Protein AF-A0A1I0WW70-F1 (afdb_monomer)

Foldseek 3Di:
DDPVVVVLVCLVVQFDPLVQQLVLLVVLQVVCVVCVVVLVNPDFPDFDDPSRFWTDTSQQKIWGWACPDSFKTKTWIAGNVVRDTFQWIWIWGQDSQKIWIDIPPDPDDIDIDNDRHSVVSNVVVVCNCVRSPSD

Sequence (135 aa):
MDWKENYMIKIKESGIDFSVIGRAMENFVHSMNNYKEKYGIKNIKDINSDFENYIDINSKLLISVNKNSDKYVQLELKDLKKNKHFNVFSHIELVEGIYYIEYLNSDIPNREINTLTEENIDDIFKNLFTLNGLV

Organism: NCBI:txid84698

Structure (mmCIF, N/CA/C/O backbone):
data_AF-A0A1I0WW70-F1
#
_entry.id   AF-A0A1I0WW70-F1
#
loop_
_atom_site.group_PDB
_atom_site.id
_atom_site.type_symbol
_atom_site.label_atom_id
_atom_site.label_alt_id
_atom_site.label_comp_id
_atom_site.label_asym_id
_atom_site.label_entity_id
_atom_site.label_seq_id
_atom_site.pdbx_PDB_ins_code
_atom_site.Cartn_x
_atom_site.Cartn_y
_atom_site.Cartn_z
_atom_site.occupancy
_atom_site.B_iso_or_equiv
_atom_site.auth_seq_id
_atom_site.auth_comp_id
_atom_site.auth_asym_id
_atom_site.auth_atom_id
_atom_site.pdbx_PDB_model_num
ATOM 1 N N . MET A 1 1 ? 17.348 5.171 -31.715 1.00 55.38 1 MET A N 1
ATOM 2 C CA . MET A 1 1 ? 16.797 4.818 -30.395 1.00 55.38 1 MET A CA 1
ATOM 3 C C . MET A 1 1 ? 15.630 5.742 -30.139 1.00 55.38 1 MET A C 1
ATOM 5 O O . MET A 1 1 ? 15.824 6.955 -30.165 1.00 55.38 1 MET A O 1
ATOM 9 N N . ASP A 1 2 ? 14.432 5.177 -30.028 1.00 81.19 2 ASP A N 1
ATOM 10 C CA . ASP A 1 2 ? 13.202 5.938 -29.793 1.00 81.19 2 ASP A CA 1
ATOM 11 C C . ASP A 1 2 ? 13.176 6.442 -28.336 1.00 81.19 2 ASP A C 1
ATOM 13 O O . ASP A 1 2 ? 13.707 5.798 -27.429 1.00 81.19 2 ASP A O 1
ATOM 17 N N . TRP A 1 3 ? 12.577 7.604 -28.080 1.00 62.94 3 TRP A N 1
ATOM 18 C CA . TRP A 1 3 ? 12.491 8.172 -26.730 1.00 62.94 3 TRP A CA 1
ATOM 19 C C . TRP A 1 3 ? 11.694 7.262 -25.785 1.00 62.94 3 TRP A C 1
ATOM 21 O O . TRP A 1 3 ? 11.997 7.208 -24.594 1.00 62.94 3 TRP A O 1
ATOM 31 N N . LYS A 1 4 ? 10.736 6.493 -26.323 1.00 58.59 4 LYS A N 1
ATOM 32 C CA . LYS A 1 4 ? 10.007 5.446 -25.592 1.00 58.59 4 LYS A CA 1
ATOM 33 C C . LYS A 1 4 ? 10.912 4.297 -25.169 1.00 58.59 4 LYS A C 1
ATOM 35 O O . LYS A 1 4 ? 10.807 3.819 -24.048 1.00 58.59 4 LYS A O 1
ATOM 40 N N . GLU A 1 5 ? 11.822 3.894 -26.046 1.00 58.09 5 GLU A N 1
ATOM 41 C CA . GLU A 1 5 ? 12.797 2.832 -25.796 1.00 58.09 5 GLU A CA 1
ATOM 42 C C . GLU A 1 5 ? 13.758 3.252 -24.676 1.00 58.09 5 GLU A C 1
ATOM 44 O O . GLU A 1 5 ? 13.933 2.527 -23.702 1.00 58.09 5 GLU A O 1
ATOM 49 N N . ASN A 1 6 ? 14.267 4.487 -24.733 1.00 60.69 6 ASN A N 1
ATOM 50 C CA . ASN A 1 6 ? 15.104 5.066 -23.678 1.00 60.69 6 ASN A CA 1
ATOM 51 C C . ASN A 1 6 ? 14.355 5.244 -22.346 1.00 60.69 6 ASN A C 1
ATOM 53 O O . ASN A 1 6 ? 14.947 5.081 -21.280 1.00 60.69 6 ASN A O 1
ATOM 57 N N . TYR A 1 7 ? 13.064 5.584 -22.385 1.00 59.72 7 TYR A N 1
ATOM 58 C CA . TYR A 1 7 ? 12.229 5.708 -21.189 1.00 59.72 7 TYR A CA 1
ATOM 59 C C . TYR A 1 7 ? 11.958 4.342 -20.542 1.00 59.72 7 TYR A C 1
ATOM 61 O O . TYR A 1 7 ? 12.116 4.193 -19.333 1.00 59.72 7 TYR A O 1
ATOM 69 N N . MET A 1 8 ? 11.643 3.321 -21.345 1.00 56.19 8 MET A N 1
ATOM 70 C CA . MET A 1 8 ? 11.481 1.949 -20.860 1.00 56.19 8 MET A CA 1
ATOM 71 C C . MET A 1 8 ? 12.787 1.361 -20.318 1.00 56.19 8 MET A C 1
ATOM 73 O O . MET A 1 8 ? 12.754 0.663 -19.309 1.00 56.19 8 MET A O 1
ATOM 77 N N . ILE A 1 9 ? 13.933 1.661 -20.938 1.00 59.00 9 ILE A N 1
ATOM 78 C CA . ILE A 1 9 ? 15.256 1.275 -20.424 1.00 59.00 9 ILE A CA 1
ATOM 79 C C . ILE A 1 9 ? 15.507 1.934 -19.063 1.00 59.00 9 ILE A C 1
ATOM 81 O O . ILE A 1 9 ? 15.858 1.241 -18.113 1.00 59.00 9 ILE A O 1
ATOM 85 N N . LYS A 1 10 ? 15.217 3.234 -18.917 1.00 57.97 10 LYS A N 1
ATOM 86 C CA . LYS A 1 10 ? 15.333 3.920 -17.622 1.00 57.97 10 LYS A CA 1
ATOM 87 C C . LYS A 1 10 ? 14.435 3.313 -16.549 1.00 57.97 10 LYS A C 1
ATOM 89 O O . LYS A 1 10 ? 14.901 3.136 -15.432 1.00 57.97 10 LYS A O 1
ATOM 94 N N . ILE A 1 11 ? 13.189 2.952 -16.862 1.00 60.41 11 ILE A N 1
ATOM 95 C CA . ILE A 1 11 ? 12.307 2.263 -15.902 1.00 60.41 11 ILE A CA 1
ATOM 96 C C . ILE A 1 11 ? 12.877 0.885 -15.534 1.00 60.41 11 ILE A C 1
ATOM 98 O O . ILE A 1 11 ? 12.929 0.542 -14.356 1.00 60.41 11 ILE A O 1
ATOM 102 N N . LYS A 1 12 ? 13.365 0.115 -16.518 1.00 55.81 12 LYS A N 1
ATOM 103 C CA . LYS A 1 12 ? 14.007 -1.192 -16.289 1.00 55.81 12 LYS A CA 1
ATOM 104 C C . LYS A 1 12 ? 15.237 -1.101 -15.377 1.00 55.81 12 LYS A C 1
ATOM 106 O O . LYS A 1 12 ? 15.494 -2.042 -14.626 1.00 55.81 12 LYS A O 1
ATOM 111 N N . GLU A 1 13 ? 15.977 0.003 -15.442 1.00 63.16 13 GLU A N 1
ATOM 112 C CA . GLU A 1 13 ? 17.190 0.244 -14.652 1.00 63.16 13 GLU A CA 1
ATOM 113 C C . GLU A 1 13 ? 16.921 0.883 -13.279 1.00 63.16 13 GLU A C 1
ATOM 115 O O . GLU A 1 13 ? 17.705 0.666 -12.360 1.00 63.16 13 GLU A O 1
ATOM 120 N N . SER A 1 14 ? 15.828 1.641 -13.117 1.00 68.00 14 SER A N 1
ATOM 121 C CA . SER A 1 14 ? 15.609 2.499 -11.934 1.00 68.00 14 SER A CA 1
ATOM 122 C C . SER A 1 14 ? 14.788 1.861 -10.810 1.00 68.00 14 SER A C 1
ATOM 124 O O . SER A 1 14 ? 14.718 2.433 -9.726 1.00 68.00 14 SER A O 1
ATOM 126 N N . GLY A 1 15 ? 14.179 0.694 -11.036 1.00 83.31 15 GLY A N 1
ATOM 127 C CA . GLY A 1 15 ? 13.356 0.047 -10.014 1.00 83.31 15 GLY A CA 1
ATOM 128 C C . GLY A 1 15 ? 11.978 0.698 -9.830 1.00 83.31 15 GLY A C 1
ATOM 129 O O . GLY A 1 15 ? 11.507 1.467 -10.669 1.00 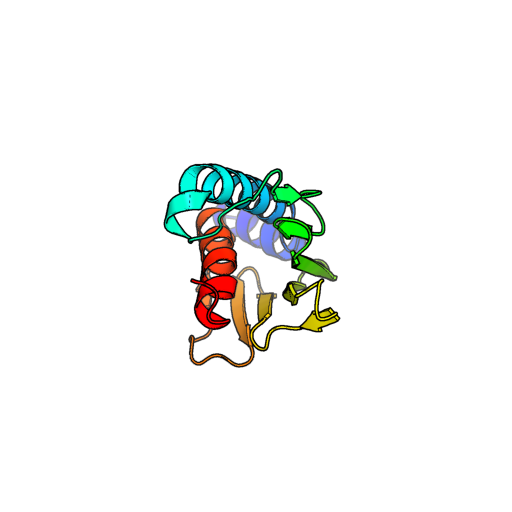83.31 15 GLY A O 1
ATOM 130 N N . ILE A 1 16 ? 11.316 0.359 -8.728 1.00 84.75 16 ILE A N 1
ATOM 131 C CA . ILE A 1 16 ? 10.059 0.943 -8.274 1.00 84.75 16 ILE A CA 1
ATOM 132 C C . ILE A 1 16 ? 10.323 2.388 -7.855 1.00 84.75 16 ILE A C 1
ATOM 134 O O . ILE A 1 16 ? 11.117 2.658 -6.954 1.00 84.75 16 ILE A O 1
ATOM 138 N N . ASP A 1 17 ? 9.599 3.325 -8.466 1.00 84.62 17 ASP A N 1
ATOM 139 C CA . ASP A 1 17 ? 9.626 4.723 -8.048 1.00 84.62 17 ASP A CA 1
ATOM 140 C C . ASP A 1 17 ? 8.866 4.901 -6.722 1.00 84.62 17 ASP A C 1
ATOM 142 O O . ASP A 1 17 ? 7.651 5.112 -6.684 1.00 84.62 17 ASP A O 1
ATOM 146 N N . PHE A 1 18 ? 9.596 4.834 -5.607 1.00 85.50 18 PHE A N 1
ATOM 147 C CA . PHE A 1 18 ? 9.031 5.026 -4.270 1.00 85.50 18 PHE A CA 1
ATOM 148 C C . PHE A 1 18 ? 8.425 6.420 -4.057 1.00 85.50 18 PHE A C 1
ATOM 150 O O . PHE A 1 18 ? 7.587 6.576 -3.169 1.00 85.50 18 PHE A O 1
ATOM 157 N N . SER A 1 19 ? 8.777 7.421 -4.873 1.00 85.25 19 SER A N 1
ATOM 158 C CA . SER A 1 19 ? 8.153 8.745 -4.788 1.00 85.25 19 SER A CA 1
ATOM 159 C C . SER A 1 19 ? 6.691 8.716 -5.244 1.00 85.25 19 SER A C 1
ATOM 161 O O . SER A 1 19 ? 5.871 9.450 -4.696 1.00 85.25 19 SER A O 1
ATOM 163 N N . VAL A 1 20 ? 6.339 7.840 -6.197 1.00 84.94 20 VAL A N 1
ATOM 164 C CA . VAL A 1 20 ? 4.943 7.603 -6.605 1.00 84.94 20 VAL A CA 1
ATOM 165 C C . VAL A 1 20 ? 4.157 6.994 -5.448 1.00 84.94 20 VAL A C 1
ATOM 167 O O . VAL A 1 20 ? 3.037 7.421 -5.181 1.00 84.94 20 VAL A O 1
ATOM 170 N N . ILE A 1 21 ? 4.757 6.042 -4.728 1.00 85.50 21 ILE A N 1
ATOM 171 C CA . ILE A 1 21 ? 4.130 5.421 -3.555 1.00 85.50 21 ILE A CA 1
ATOM 172 C C . ILE A 1 21 ? 3.917 6.462 -2.454 1.00 85.50 21 ILE A C 1
ATOM 174 O O . ILE A 1 21 ? 2.811 6.558 -1.934 1.00 85.50 21 ILE A O 1
ATOM 178 N N . GLY A 1 22 ? 4.925 7.282 -2.146 1.00 85.38 22 GLY A N 1
ATOM 179 C CA . GLY A 1 22 ? 4.806 8.330 -1.128 1.00 85.38 22 GLY A CA 1
ATOM 180 C C . GLY A 1 22 ? 3.735 9.377 -1.452 1.00 85.38 22 GLY A C 1
ATOM 181 O O . GLY A 1 22 ? 2.930 9.711 -0.585 1.00 85.38 22 GLY A O 1
ATOM 182 N N . ARG A 1 23 ? 3.648 9.835 -2.711 1.00 85.75 23 ARG A N 1
ATOM 183 C CA . ARG A 1 23 ? 2.582 10.758 -3.149 1.00 85.75 23 ARG A CA 1
ATOM 184 C C . ARG A 1 23 ? 1.194 10.123 -3.078 1.00 85.75 23 ARG A C 1
ATOM 186 O O . ARG A 1 23 ? 0.258 10.752 -2.599 1.00 85.75 23 ARG A O 1
ATOM 193 N N . ALA A 1 24 ? 1.060 8.860 -3.478 1.00 84.88 24 ALA A N 1
ATOM 194 C CA . ALA A 1 24 ? -0.197 8.133 -3.329 1.00 84.88 24 ALA A CA 1
ATOM 195 C C . ALA A 1 24 ? -0.582 7.946 -1.850 1.00 84.88 24 ALA A C 1
ATOM 197 O O . ALA A 1 24 ? -1.734 8.128 -1.475 1.00 84.88 24 ALA A O 1
ATOM 198 N N . MET A 1 25 ? 0.381 7.669 -0.963 1.00 87.88 25 MET A N 1
ATOM 199 C CA . MET A 1 25 ? 0.124 7.636 0.482 1.00 87.88 25 MET A CA 1
ATOM 200 C C . MET A 1 25 ? -0.406 8.984 0.982 1.00 87.88 25 MET A C 1
ATOM 202 O O . MET A 1 25 ? -1.380 9.016 1.733 1.00 87.88 25 MET A O 1
ATOM 206 N N . GLU A 1 26 ? 0.198 10.093 0.553 1.00 85.81 26 GLU A N 1
ATOM 207 C CA . GLU A 1 26 ? -0.263 11.444 0.884 1.00 85.81 26 GLU A CA 1
ATOM 208 C C . GLU A 1 26 ? -1.697 11.696 0.398 1.00 85.81 26 GLU A C 1
ATOM 210 O O . GLU A 1 26 ? -2.557 12.093 1.193 1.00 85.81 26 GLU A O 1
ATOM 215 N N . ASN A 1 27 ? -1.993 11.372 -0.863 1.00 83.06 27 ASN A N 1
ATOM 216 C CA . ASN A 1 27 ? -3.327 11.499 -1.453 1.00 83.06 27 ASN A CA 1
ATOM 217 C C . ASN A 1 27 ? -4.365 10.627 -0.737 1.00 83.06 27 ASN A C 1
ATOM 219 O O . ASN A 1 27 ? -5.481 11.083 -0.453 1.00 83.06 27 ASN A O 1
ATOM 223 N N . PHE A 1 28 ? -4.006 9.386 -0.408 1.00 83.75 28 PHE A N 1
ATOM 224 C CA . PHE A 1 28 ? -4.859 8.457 0.319 1.00 83.75 28 PHE A CA 1
ATOM 225 C C . PHE A 1 28 ? -5.172 8.974 1.726 1.00 83.75 28 PHE A C 1
ATOM 227 O O . PHE A 1 28 ? -6.340 9.018 2.119 1.00 83.75 28 PHE A O 1
ATOM 234 N N . VAL A 1 29 ? -4.160 9.433 2.470 1.00 83.62 29 VAL A N 1
ATOM 235 C CA . VAL A 1 29 ? -4.324 10.039 3.802 1.00 83.62 29 VAL A CA 1
ATOM 236 C C . VAL A 1 29 ? -5.200 11.286 3.726 1.00 83.62 29 VAL A C 1
ATOM 238 O O . VAL A 1 29 ? -6.126 11.435 4.528 1.00 83.62 29 VAL A O 1
ATOM 241 N N . HIS A 1 30 ? -4.957 12.163 2.752 1.00 83.06 30 HIS A N 1
ATOM 242 C CA . HIS A 1 30 ? -5.758 13.364 2.535 1.00 83.06 30 HIS A CA 1
ATOM 243 C C . HIS A 1 30 ? -7.225 13.013 2.238 1.00 83.06 30 HIS A C 1
ATOM 245 O O . HIS A 1 30 ? -8.142 13.528 2.881 1.00 83.06 30 HIS A O 1
ATOM 251 N N . SER A 1 31 ? -7.456 12.062 1.332 1.00 79.56 31 SER A N 1
ATOM 252 C CA . SER A 1 31 ? -8.793 11.587 0.963 1.00 79.56 31 SER A CA 1
ATOM 253 C C . SER A 1 31 ? -9.520 10.949 2.146 1.00 79.56 31 SER A C 1
ATOM 255 O O . SER A 1 31 ? -10.658 11.307 2.445 1.00 79.56 31 SER A O 1
ATOM 257 N N . MET A 1 32 ? -8.867 10.040 2.869 1.00 75.88 32 MET A N 1
ATOM 258 C CA . MET A 1 32 ? -9.439 9.408 4.059 1.00 75.88 32 MET A CA 1
ATOM 259 C C . MET A 1 32 ? -9.763 10.435 5.144 1.00 75.88 32 MET A C 1
ATOM 261 O O . MET A 1 32 ? -10.797 10.315 5.800 1.00 75.88 32 MET A O 1
ATOM 265 N N . ASN A 1 33 ? -8.932 11.473 5.301 1.00 75.31 33 ASN A N 1
ATOM 266 C CA . ASN A 1 33 ? -9.194 12.560 6.236 1.00 75.31 33 ASN A CA 1
ATOM 267 C C . ASN A 1 33 ? -10.414 13.413 5.842 1.00 75.31 33 ASN A C 1
ATOM 269 O O . ASN A 1 33 ? -11.160 13.834 6.727 1.00 75.31 33 ASN A O 1
ATOM 273 N N . ASN A 1 34 ? -10.653 13.617 4.545 1.00 73.69 34 ASN A N 1
ATOM 274 C CA . ASN A 1 34 ? -11.809 14.364 4.039 1.00 73.69 34 ASN A CA 1
ATOM 275 C C . ASN A 1 34 ? -13.112 13.544 4.066 1.00 73.69 34 ASN A C 1
ATOM 277 O O . ASN A 1 34 ? -14.194 14.108 4.210 1.00 73.69 34 ASN A O 1
ATOM 281 N N . TYR A 1 35 ? -13.025 12.213 3.967 1.00 67.50 35 TYR A N 1
ATOM 282 C CA . TYR A 1 35 ? -14.183 11.309 3.907 1.00 67.50 35 TYR A CA 1
ATOM 283 C C . TYR A 1 35 ? -14.364 10.436 5.163 1.00 67.50 35 TYR A C 1
ATOM 285 O O . TYR A 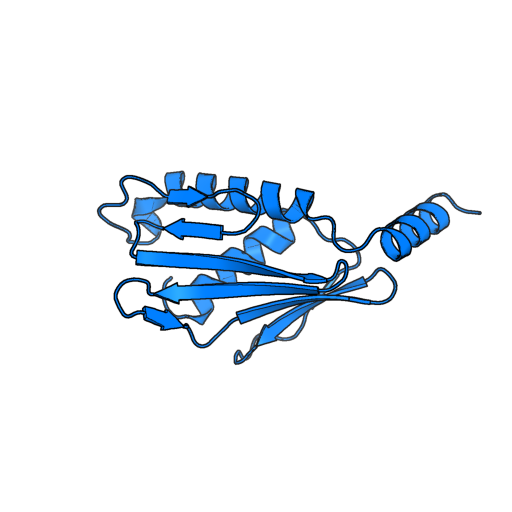1 35 ? -15.037 9.405 5.098 1.00 67.50 35 TYR A O 1
ATOM 293 N N . LYS A 1 36 ? -13.814 10.839 6.320 1.00 64.75 36 LYS A N 1
ATOM 294 C CA . LYS A 1 36 ? -13.866 10.084 7.596 1.00 64.75 36 LYS A CA 1
ATOM 295 C C . LYS A 1 36 ? -15.268 9.576 7.955 1.00 64.75 36 LYS A C 1
ATOM 297 O O . LYS A 1 36 ? -15.420 8.450 8.427 1.00 64.75 36 LYS A O 1
ATOM 302 N N . GLU A 1 37 ? -16.293 10.393 7.711 1.00 58.41 37 GLU A N 1
ATOM 303 C CA . GLU A 1 37 ? -17.690 10.044 7.997 1.00 58.41 37 GLU A CA 1
ATOM 304 C C . GLU A 1 37 ? -18.239 8.951 7.067 1.00 58.41 37 GLU A C 1
ATOM 306 O O . GLU A 1 37 ? -18.994 8.092 7.523 1.00 58.41 37 GLU A O 1
ATOM 311 N N . LYS A 1 38 ? -17.821 8.931 5.792 1.00 55.59 38 LYS A N 1
ATOM 312 C CA . LYS A 1 38 ? -18.279 7.967 4.773 1.00 55.59 38 LYS A CA 1
ATOM 313 C C . LYS A 1 38 ? -17.808 6.544 5.070 1.00 55.59 38 LYS A C 1
ATOM 315 O O . LYS A 1 38 ? -18.553 5.600 4.838 1.00 55.59 38 LYS A O 1
ATOM 320 N N . TYR A 1 39 ? -16.603 6.397 5.616 1.00 51.84 39 TYR A N 1
ATOM 321 C CA . TYR A 1 39 ? -16.035 5.100 6.001 1.00 51.84 39 TYR A CA 1
ATOM 322 C C . TYR A 1 39 ? -16.433 4.668 7.423 1.00 51.84 39 TYR A C 1
ATOM 324 O O . TYR A 1 39 ? -15.856 3.740 7.982 1.00 51.84 39 TYR A O 1
ATOM 332 N N . GLY A 1 40 ? -17.393 5.357 8.056 1.00 53.41 40 GLY A N 1
ATOM 333 C CA . GLY A 1 40 ? -17.887 5.003 9.390 1.00 53.41 40 GLY A CA 1
ATOM 334 C C . GLY A 1 40 ? -16.855 5.167 10.510 1.00 53.41 40 GLY A C 1
ATOM 335 O O . GLY A 1 40 ? -17.093 4.724 11.638 1.00 53.41 40 GLY A O 1
ATOM 336 N N . ILE A 1 41 ? -15.719 5.821 10.245 1.00 54.91 41 ILE A N 1
ATOM 337 C CA . ILE A 1 41 ? -14.629 5.932 11.210 1.00 54.91 41 ILE A CA 1
ATOM 338 C C . ILE A 1 41 ? -14.872 7.145 12.115 1.00 54.91 41 ILE A C 1
ATOM 340 O O . ILE A 1 41 ? -14.275 8.212 11.979 1.00 54.91 41 ILE A O 1
ATOM 344 N N . LYS A 1 42 ? -15.781 6.977 13.079 1.00 49.69 42 LYS A N 1
ATOM 345 C CA . LYS A 1 42 ? -16.018 7.969 14.135 1.00 49.69 42 LYS A CA 1
ATOM 346 C C . LYS A 1 42 ? -14.799 8.040 15.069 1.00 49.69 42 LYS A C 1
ATOM 348 O O . LYS A 1 42 ? -14.249 7.010 15.466 1.00 49.69 42 LYS A O 1
ATOM 353 N N . ASN A 1 43 ? -14.406 9.259 15.450 1.00 50.25 43 ASN A N 1
ATOM 354 C CA . ASN A 1 43 ? -13.264 9.582 16.322 1.00 50.25 43 ASN A CA 1
ATOM 355 C C . ASN A 1 43 ? -11.862 9.332 15.723 1.00 50.25 43 ASN A C 1
ATOM 357 O O . ASN A 1 43 ? -11.027 8.732 16.399 1.00 50.25 43 ASN A O 1
ATOM 361 N N . ILE A 1 44 ? -11.565 9.786 14.497 1.00 52.97 44 ILE A N 1
ATOM 362 C CA . ILE A 1 44 ? -10.165 9.926 14.047 1.00 52.97 44 ILE A CA 1
ATOM 363 C C . ILE A 1 44 ? -9.700 11.356 14.310 1.00 52.97 44 ILE A C 1
ATOM 365 O O . IL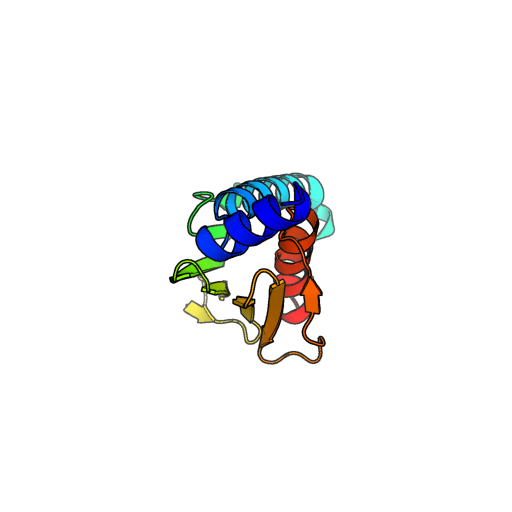E A 1 44 ? -10.089 12.267 13.572 1.00 52.97 44 ILE A O 1
ATOM 369 N N . LYS A 1 45 ? -8.851 11.548 15.324 1.00 55.69 45 LYS A N 1
ATOM 370 C CA . LYS A 1 45 ? -8.124 12.813 15.464 1.00 55.69 45 LYS A CA 1
ATOM 371 C C . LYS A 1 45 ? -7.067 12.933 14.362 1.00 55.69 45 LYS A C 1
ATOM 373 O O . LYS A 1 45 ? -7.179 13.870 13.585 1.00 55.69 45 LYS A O 1
ATOM 378 N N . ASP A 1 46 ? -6.236 11.909 14.143 1.00 64.44 46 ASP A N 1
ATOM 379 C CA . ASP A 1 46 ? -5.120 11.994 13.188 1.00 64.44 46 ASP A CA 1
ATOM 380 C C . ASP A 1 46 ? -4.943 10.687 12.384 1.00 64.44 46 ASP A C 1
ATOM 382 O O . ASP A 1 46 ? -4.813 9.605 12.963 1.00 64.44 46 ASP A O 1
ATOM 386 N N . ILE A 1 47 ? -4.994 10.774 11.047 1.00 74.81 47 ILE A N 1
ATOM 387 C CA . ILE A 1 47 ? -4.351 9.785 10.166 1.00 74.81 47 ILE A CA 1
ATOM 388 C C . ILE A 1 47 ? -2.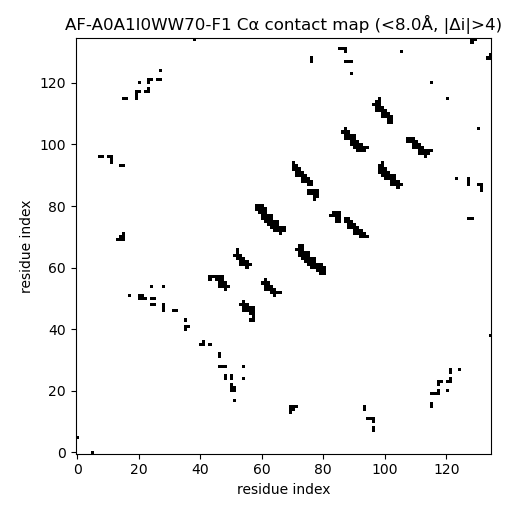962 10.347 9.898 1.00 74.81 47 ILE A C 1
ATOM 390 O O . ILE A 1 47 ? -2.856 11.429 9.320 1.00 74.81 47 ILE A O 1
ATOM 394 N N . ASN A 1 48 ? -1.934 9.629 10.334 1.00 77.44 48 ASN A N 1
ATOM 395 C CA . ASN A 1 48 ? -0.542 10.033 10.209 1.00 77.44 48 ASN A CA 1
ATOM 396 C C . ASN A 1 48 ? 0.175 9.114 9.227 1.00 77.44 48 ASN A C 1
ATOM 398 O O . ASN A 1 48 ? -0.202 7.964 9.035 1.00 77.44 48 ASN A O 1
ATOM 402 N N . SER A 1 49 ? 1.218 9.625 8.599 1.00 82.62 49 SER A N 1
ATOM 403 C CA . SER A 1 49 ? 2.039 8.874 7.662 1.00 82.62 49 SER A CA 1
ATOM 404 C C . SER A 1 49 ? 3.438 9.462 7.704 1.00 82.62 49 SER A C 1
ATOM 406 O O . SER A 1 49 ? 3.583 10.678 7.834 1.00 82.62 49 SER A O 1
ATOM 408 N N . ASP A 1 50 ? 4.457 8.615 7.610 1.00 83.38 50 ASP A N 1
ATOM 409 C CA . ASP A 1 50 ? 5.823 9.075 7.340 1.00 83.38 50 ASP A CA 1
ATOM 410 C C . ASP A 1 50 ? 6.104 9.180 5.829 1.00 83.38 50 ASP A C 1
ATOM 412 O O . ASP A 1 50 ? 7.204 9.544 5.432 1.00 83.38 50 ASP A O 1
ATOM 416 N N . PHE A 1 51 ? 5.096 8.861 5.003 1.00 78.50 51 PHE A N 1
ATOM 417 C CA . PHE A 1 51 ? 5.081 8.870 3.532 1.00 78.50 51 PHE A CA 1
ATOM 418 C C . PHE A 1 51 ? 6.119 7.961 2.875 1.00 78.50 51 PHE A C 1
ATOM 420 O O . PHE A 1 51 ? 6.226 7.918 1.651 1.00 78.50 51 PHE A O 1
ATOM 427 N N . GLU A 1 52 ? 6.848 7.189 3.672 1.00 81.31 52 GLU A N 1
ATOM 428 C CA . GLU A 1 52 ? 7.900 6.314 3.187 1.00 81.31 52 GLU A CA 1
ATOM 429 C C . GLU A 1 52 ? 7.669 4.864 3.582 1.00 81.31 52 GLU A C 1
ATOM 431 O O . GLU A 1 52 ? 7.976 3.976 2.787 1.00 81.31 52 GLU A O 1
ATOM 436 N N . ASN A 1 53 ? 7.151 4.612 4.782 1.00 85.81 53 ASN A N 1
ATOM 437 C CA . ASN A 1 53 ? 7.137 3.290 5.392 1.00 85.81 53 ASN A CA 1
ATOM 438 C C . ASN A 1 53 ? 5.774 2.918 5.969 1.00 85.81 53 ASN A C 1
ATOM 440 O O . ASN A 1 53 ? 5.481 1.726 6.061 1.00 85.81 53 ASN A O 1
ATOM 444 N N . TYR A 1 54 ? 4.930 3.872 6.372 1.00 90.19 54 TYR A N 1
ATOM 445 C CA . TYR A 1 54 ? 3.612 3.523 6.894 1.00 90.19 54 TYR A CA 1
ATOM 446 C C . TYR A 1 54 ? 2.549 4.620 6.816 1.00 90.19 54 TYR A C 1
ATOM 448 O O . TYR A 1 54 ? 2.840 5.812 6.787 1.00 90.19 54 TYR A O 1
ATOM 456 N N . ILE A 1 55 ? 1.291 4.173 6.876 1.00 88.50 55 ILE A N 1
ATOM 457 C CA . ILE A 1 55 ? 0.111 4.988 7.183 1.00 88.50 55 ILE A CA 1
ATOM 458 C C . ILE A 1 55 ? -0.501 4.459 8.486 1.00 88.50 55 ILE A C 1
ATOM 460 O O . ILE A 1 55 ? -0.970 3.322 8.537 1.00 88.50 55 ILE A O 1
ATOM 464 N N . ASP A 1 56 ? -0.505 5.277 9.536 1.00 87.81 56 ASP A N 1
ATOM 465 C CA . ASP A 1 56 ? -1.189 5.028 10.808 1.00 87.81 56 ASP A CA 1
ATOM 466 C C . ASP A 1 56 ? -2.576 5.674 10.783 1.00 87.81 56 ASP A C 1
ATOM 468 O O . ASP A 1 56 ? -2.740 6.887 10.642 1.00 87.81 56 ASP A O 1
ATOM 472 N N . ILE A 1 57 ? -3.595 4.843 10.967 1.00 84.56 57 ILE A N 1
ATOM 473 C CA . ILE A 1 57 ? -4.982 5.258 11.073 1.00 84.56 57 ILE A CA 1
ATOM 474 C C . ILE A 1 57 ? -5.413 5.105 12.529 1.00 84.56 57 ILE A C 1
ATOM 476 O O . ILE A 1 57 ? -5.802 4.022 12.993 1.00 84.56 57 ILE A O 1
ATOM 480 N N . ASN A 1 58 ? -5.429 6.243 13.230 1.00 79.62 58 ASN A N 1
ATOM 481 C CA . ASN A 1 58 ? -5.994 6.387 14.572 1.00 79.62 58 ASN A CA 1
ATOM 482 C C . ASN A 1 58 ? -5.367 5.445 15.619 1.00 79.62 58 ASN A C 1
ATOM 484 O O . ASN A 1 58 ? -6.068 4.991 16.531 1.00 79.62 58 ASN A O 1
ATOM 488 N N . SER A 1 59 ? -4.094 5.076 15.441 1.00 79.69 59 SER A N 1
ATOM 489 C CA . SER A 1 59 ? -3.346 4.120 16.270 1.00 79.69 59 SER A CA 1
ATOM 490 C C . SER A 1 59 ? -4.076 2.786 16.465 1.00 79.69 59 SER A C 1
ATOM 492 O O . SER A 1 59 ? -3.948 2.111 17.488 1.00 79.69 59 SER A O 1
ATOM 494 N N . LYS A 1 60 ? -4.909 2.421 15.484 1.00 82.81 60 LYS A N 1
ATOM 495 C CA . LYS A 1 60 ? -5.703 1.186 15.449 1.00 82.81 60 LYS A CA 1
ATOM 496 C C . LYS A 1 60 ? -5.305 0.324 14.276 1.00 82.81 60 LYS A C 1
ATOM 498 O O . LYS A 1 60 ? -5.176 -0.882 14.444 1.00 82.81 60 LYS A O 1
ATOM 503 N N . LEU A 1 61 ? -5.168 0.940 13.108 1.00 87.50 61 LEU A N 1
ATOM 504 C CA . LEU A 1 61 ? -4.795 0.260 11.883 1.00 87.50 61 LEU A CA 1
ATOM 505 C C . LEU A 1 61 ? -3.498 0.860 11.359 1.00 87.50 61 LEU A C 1
ATOM 507 O O . LEU A 1 61 ? -3.322 2.072 11.408 1.00 87.50 61 LEU A O 1
ATOM 511 N N . LEU A 1 62 ? -2.616 0.010 10.853 1.00 90.31 62 LEU A N 1
ATOM 512 C CA . LEU A 1 62 ? -1.357 0.414 10.241 1.00 90.31 62 LEU A CA 1
ATOM 513 C C . LEU A 1 62 ? -1.250 -0.239 8.869 1.00 90.31 62 LEU A C 1
ATOM 515 O O . LEU A 1 62 ? -1.321 -1.464 8.785 1.00 90.31 62 LEU A O 1
ATOM 519 N N . ILE A 1 63 ? -1.057 0.559 7.823 1.00 90.81 63 ILE A N 1
ATOM 520 C CA . ILE A 1 63 ? -0.563 0.057 6.541 1.00 90.81 63 ILE A CA 1
ATOM 521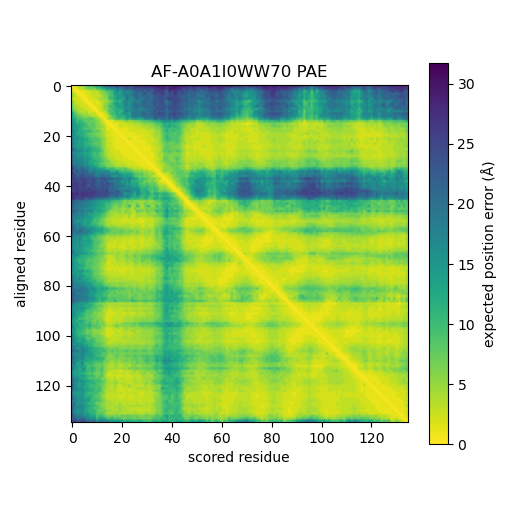 C C . ILE A 1 63 ? 0.953 0.178 6.577 1.00 90.81 63 ILE A C 1
ATOM 523 O O . ILE A 1 63 ? 1.466 1.289 6.644 1.00 90.81 63 ILE A O 1
ATOM 527 N N . SER A 1 64 ? 1.668 -0.940 6.556 1.00 92.12 64 SER A N 1
ATOM 528 C CA . SER A 1 64 ? 3.122 -0.981 6.405 1.00 92.12 64 SER A CA 1
ATOM 529 C C . SER A 1 64 ? 3.491 -1.099 4.928 1.00 92.12 64 SER A C 1
ATOM 531 O O . SER A 1 64 ? 2.897 -1.894 4.201 1.00 92.12 64 SER A O 1
ATOM 533 N N . VAL A 1 65 ? 4.490 -0.330 4.508 1.00 92.06 65 VAL A N 1
ATOM 534 C CA . VAL A 1 65 ? 5.121 -0.368 3.188 1.00 92.06 65 VAL A CA 1
ATOM 535 C C . VAL A 1 65 ? 6.478 -1.043 3.349 1.00 92.06 65 VAL A C 1
ATOM 537 O O . VAL A 1 65 ? 7.465 -0.427 3.745 1.00 92.06 65 VAL A O 1
ATOM 540 N N . ASN A 1 66 ? 6.530 -2.340 3.068 1.00 92.19 66 ASN A N 1
ATOM 541 C CA . ASN A 1 66 ? 7.739 -3.142 3.196 1.00 92.19 66 ASN A CA 1
ATOM 542 C C . ASN A 1 66 ? 8.498 -3.129 1.864 1.00 92.19 66 ASN A C 1
ATOM 544 O O . ASN A 1 66 ? 8.148 -3.845 0.923 1.00 92.19 66 ASN A O 1
ATOM 548 N N . LYS A 1 67 ? 9.534 -2.291 1.779 1.00 89.25 67 LYS A N 1
ATOM 549 C CA . LYS A 1 67 ? 10.434 -2.195 0.620 1.00 89.25 67 LYS A CA 1
ATOM 550 C C . LYS A 1 67 ? 11.467 -3.321 0.698 1.00 89.25 67 LYS A C 1
ATOM 552 O O . LYS A 1 67 ? 12.491 -3.184 1.360 1.00 89.25 67 LYS A O 1
ATOM 557 N N . ASN A 1 68 ? 11.172 -4.456 0.072 1.00 85.62 68 ASN A N 1
ATOM 558 C CA . ASN A 1 68 ? 12.033 -5.640 0.132 1.00 85.62 68 ASN A CA 1
ATOM 559 C C . ASN A 1 68 ? 13.225 -5.536 -0.833 1.00 85.62 68 ASN A C 1
ATOM 561 O O . ASN A 1 68 ? 14.302 -6.055 -0.552 1.00 85.62 68 ASN A O 1
ATOM 565 N N . SER A 1 69 ? 13.035 -4.869 -1.972 1.00 86.56 69 SER A N 1
ATOM 566 C CA . SER A 1 69 ? 14.098 -4.490 -2.907 1.00 86.56 69 SER A CA 1
ATOM 567 C C . SER A 1 69 ? 13.632 -3.332 -3.789 1.00 86.56 69 SER A C 1
ATOM 569 O O . SER A 1 69 ? 12.452 -2.982 -3.785 1.00 86.56 69 SER A O 1
ATOM 571 N N . ASP A 1 70 ? 14.516 -2.816 -4.641 1.00 84.69 70 ASP A N 1
ATOM 572 C CA . ASP A 1 70 ? 14.152 -1.823 -5.659 1.00 84.69 70 ASP A CA 1
ATOM 573 C C . ASP A 1 70 ? 13.172 -2.368 -6.708 1.00 84.69 70 ASP A C 1
ATOM 575 O O . ASP A 1 70 ? 12.720 -1.626 -7.565 1.00 84.69 70 ASP A O 1
ATOM 579 N N . LYS A 1 71 ? 12.833 -3.660 -6.691 1.00 87.38 71 LYS A N 1
ATOM 580 C CA . LYS A 1 71 ? 11.868 -4.266 -7.620 1.00 87.38 71 LYS A CA 1
ATOM 581 C C . LYS A 1 71 ? 10.663 -4.873 -6.928 1.00 87.38 71 LYS A C 1
ATOM 583 O O . LYS A 1 71 ? 9.796 -5.395 -7.616 1.00 87.38 71 LYS A O 1
ATOM 588 N N . TYR A 1 72 ? 10.609 -4.816 -5.601 1.00 89.62 72 TYR A N 1
ATOM 589 C CA . TYR A 1 72 ? 9.570 -5.481 -4.834 1.00 89.62 72 TYR A CA 1
ATOM 590 C C . TYR A 1 72 ? 9.181 -4.662 -3.608 1.00 89.62 72 TYR A C 1
ATOM 592 O O . TYR A 1 72 ? 9.992 -4.436 -2.703 1.00 89.62 72 TYR A O 1
ATOM 600 N N . VAL A 1 73 ? 7.905 -4.285 -3.555 1.00 92.75 73 VAL A N 1
ATOM 601 C CA . VAL A 1 73 ? 7.274 -3.713 -2.369 1.00 92.75 73 VAL A CA 1
ATOM 602 C C . VAL A 1 73 ? 6.049 -4.532 -1.986 1.00 92.75 73 VAL A C 1
ATOM 604 O O . VAL A 1 73 ? 5.279 -4.986 -2.833 1.00 92.75 73 VAL A O 1
ATOM 607 N N . GLN A 1 74 ? 5.870 -4.709 -0.684 1.00 94.62 74 GLN A N 1
ATOM 608 C CA . GLN A 1 74 ? 4.693 -5.340 -0.115 1.00 94.62 74 GLN A CA 1
ATOM 609 C C . GLN A 1 74 ? 3.956 -4.338 0.768 1.00 94.62 74 GLN A C 1
ATOM 611 O O . GLN A 1 74 ? 4.559 -3.687 1.620 1.00 94.62 74 GLN A O 1
ATOM 616 N N . LEU A 1 75 ? 2.644 -4.245 0.587 1.00 93.38 75 LEU A N 1
ATOM 617 C CA . LEU A 1 75 ? 1.763 -3.449 1.427 1.00 93.38 75 LEU A CA 1
ATOM 618 C C . LEU A 1 75 ? 0.964 -4.373 2.338 1.00 93.38 75 LEU A C 1
ATOM 620 O O . LEU A 1 75 ? 0.364 -5.357 1.896 1.00 93.38 75 LEU A O 1
ATOM 624 N N . GLU A 1 76 ? 0.952 -4.045 3.620 1.00 93.44 76 GLU A N 1
ATOM 625 C CA . GLU A 1 76 ? 0.404 -4.909 4.654 1.00 93.44 76 GLU A CA 1
ATOM 626 C C . GLU A 1 76 ? -0.455 -4.124 5.636 1.00 93.44 76 GLU A C 1
ATOM 628 O O . GLU A 1 76 ? 0.005 -3.144 6.211 1.00 93.44 76 GLU A O 1
ATOM 633 N N . LEU A 1 77 ? -1.679 -4.593 5.884 1.00 92.00 77 LEU A N 1
ATOM 634 C CA . LEU A 1 77 ? -2.584 -3.992 6.857 1.00 92.00 77 LEU A CA 1
ATOM 635 C C . LEU A 1 77 ? -2.556 -4.754 8.192 1.00 92.00 77 LEU A C 1
ATOM 637 O O . LEU A 1 77 ? -2.686 -5.981 8.231 1.00 92.00 77 LEU A O 1
ATOM 641 N N . LYS A 1 78 ? -2.434 -4.023 9.305 1.00 90.81 78 LYS A N 1
ATOM 642 C CA . LYS A 1 78 ? -2.362 -4.568 10.673 1.00 90.81 78 LYS A CA 1
ATOM 643 C C . LYS A 1 78 ? -3.377 -3.906 11.596 1.00 90.81 78 LYS A C 1
ATOM 645 O O . LYS A 1 78 ? -3.569 -2.699 11.529 1.00 90.81 78 LYS A O 1
ATOM 650 N N . ASP A 1 79 ? -3.971 -4.685 12.497 1.00 88.62 79 ASP A N 1
ATOM 651 C CA . ASP A 1 79 ? -4.710 -4.212 13.672 1.00 88.62 79 ASP A CA 1
ATOM 652 C C . ASP A 1 79 ? -3.736 -4.094 14.852 1.00 88.62 79 ASP A C 1
ATOM 654 O O . ASP A 1 79 ? -3.343 -5.096 15.457 1.00 88.62 79 ASP A O 1
ATOM 658 N N . LEU A 1 80 ? -3.353 -2.861 15.186 1.00 86.81 80 LEU A N 1
ATOM 659 C CA . LEU A 1 80 ? -2.426 -2.541 16.272 1.00 86.81 80 LEU A CA 1
ATOM 660 C C . LEU A 1 80 ? -3.006 -2.860 17.655 1.00 86.81 80 LEU A C 1
ATOM 662 O O . LEU A 1 80 ? -2.257 -3.177 18.574 1.00 86.81 80 LEU A O 1
ATOM 666 N N . LYS A 1 81 ? -4.334 -2.822 17.823 1.00 86.06 81 LYS A N 1
ATOM 667 C CA . LYS A 1 81 ? -4.968 -3.128 19.116 1.00 86.06 81 LYS A CA 1
ATOM 668 C C . LYS A 1 81 ? -4.924 -4.611 19.436 1.00 86.06 81 LYS A C 1
ATOM 670 O O . LYS A 1 81 ? -4.801 -4.985 20.599 1.00 86.06 81 LYS A O 1
ATOM 675 N N . LYS A 1 82 ? -5.082 -5.446 18.411 1.00 85.12 82 LYS A N 1
ATOM 676 C CA . LYS A 1 82 ? -5.038 -6.907 18.542 1.00 85.12 82 LYS A CA 1
ATOM 677 C C . LYS A 1 82 ? -3.659 -7.485 18.244 1.00 85.12 82 LYS A C 1
ATOM 679 O O . LYS A 1 82 ? -3.491 -8.693 18.375 1.00 85.12 82 LYS A O 1
ATOM 684 N N . ASN A 1 83 ? -2.712 -6.641 17.828 1.00 83.75 83 ASN A N 1
ATOM 685 C CA . ASN A 1 83 ? -1.409 -7.036 17.305 1.00 83.75 83 ASN A CA 1
ATOM 686 C C . ASN A 1 83 ? -1.536 -8.154 16.251 1.00 83.75 83 ASN A C 1
ATOM 688 O O . ASN A 1 83 ? -0.850 -9.174 16.312 1.00 83.75 83 ASN A O 1
ATOM 692 N N . LYS A 1 84 ? -2.504 -8.000 15.338 1.00 86.38 84 LYS A N 1
ATOM 693 C CA . LYS A 1 84 ? -2.883 -9.020 14.355 1.00 86.38 84 LYS A CA 1
ATOM 694 C C . LYS A 1 84 ? -2.750 -8.475 12.936 1.00 86.38 84 LYS A C 1
ATOM 696 O O . LYS A 1 84 ? -3.164 -7.358 12.647 1.00 86.38 84 LYS A O 1
ATOM 701 N N . HIS A 1 85 ? -2.252 -9.320 12.044 1.00 87.00 85 HIS A N 1
ATOM 702 C CA . HIS A 1 85 ? -2.204 -9.074 10.610 1.00 87.00 85 HIS A CA 1
ATOM 703 C C . HIS A 1 85 ? -3.543 -9.432 9.965 1.00 87.00 85 HIS A C 1
ATOM 705 O O . HIS A 1 85 ? -4.188 -10.419 10.342 1.00 87.00 85 HIS A O 1
ATOM 711 N N . PHE A 1 86 ? -3.972 -8.618 9.011 1.00 86.06 86 PHE A N 1
ATOM 712 C CA . PHE A 1 86 ? -5.113 -8.955 8.176 1.00 86.06 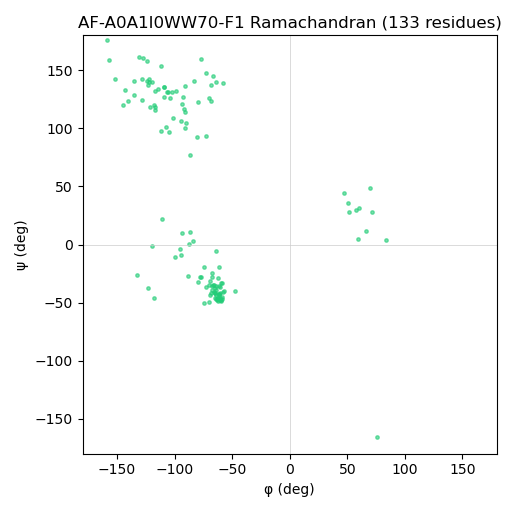86 PHE A CA 1
ATOM 713 C C . PHE A 1 86 ? -4.718 -9.985 7.107 1.00 86.06 86 PHE A C 1
ATOM 715 O O . PHE A 1 86 ? -3.538 -10.192 6.847 1.00 86.06 86 PHE A O 1
ATOM 722 N N . ASN A 1 87 ? -5.698 -10.698 6.551 1.00 85.19 87 ASN A N 1
ATOM 723 C CA . ASN A 1 87 ? -5.425 -11.882 5.730 1.00 85.19 87 ASN A CA 1
ATOM 724 C C . ASN A 1 87 ? -4.946 -11.527 4.316 1.00 85.19 87 ASN A C 1
ATOM 726 O O . ASN A 1 87 ? -4.229 -12.326 3.715 1.00 85.19 87 ASN A O 1
ATOM 730 N N . VAL A 1 88 ? -5.351 -10.363 3.796 1.00 89.25 88 VAL A N 1
ATOM 731 C CA . VAL A 1 88 ? -5.015 -9.914 2.441 1.00 89.25 88 VAL A CA 1
ATOM 732 C C . VAL A 1 88 ? -3.903 -8.871 2.475 1.00 89.25 88 VAL A C 1
ATOM 734 O O . VAL A 1 88 ? -3.996 -7.879 3.204 1.00 89.25 88 VAL A O 1
ATOM 737 N N . PHE A 1 89 ? -2.892 -9.089 1.633 1.00 93.06 89 PHE A N 1
ATOM 738 C CA . PHE A 1 89 ? -1.725 -8.224 1.429 1.00 93.06 89 PHE A CA 1
ATOM 739 C C . PHE A 1 89 ? -1.615 -7.858 -0.048 1.00 93.06 89 PHE A C 1
ATOM 741 O O . PHE A 1 89 ? -2.104 -8.608 -0.890 1.00 93.06 89 PHE A O 1
ATOM 748 N N . SER A 1 90 ? -0.933 -6.759 -0.371 1.00 92.50 90 SER A N 1
ATOM 749 C CA . SER A 1 90 ? -0.607 -6.437 -1.762 1.00 92.50 90 SER A CA 1
ATOM 750 C C . SER A 1 90 ? 0.880 -6.607 -2.026 1.00 92.50 90 SER A C 1
ATOM 752 O O . SER A 1 90 ? 1.713 -6.174 -1.233 1.00 92.50 90 SER A O 1
ATOM 754 N N . HIS A 1 91 ? 1.190 -7.238 -3.149 1.00 93.88 91 HIS A N 1
ATOM 755 C CA . HIS A 1 91 ? 2.515 -7.383 -3.725 1.00 93.88 91 HIS A CA 1
ATOM 756 C C . HIS A 1 91 ? 2.573 -6.517 -4.987 1.00 93.88 91 HIS A C 1
ATOM 758 O O . HIS A 1 91 ? 1.712 -6.643 -5.854 1.00 93.88 91 HIS A O 1
ATOM 764 N N . ILE A 1 92 ? 3.572 -5.637 -5.083 1.00 93.00 92 ILE A N 1
ATOM 765 C CA . ILE A 1 92 ? 3.909 -4.919 -6.314 1.00 93.00 92 ILE A CA 1
ATOM 766 C C . ILE A 1 92 ? 5.334 -5.302 -6.731 1.00 93.00 92 ILE A C 1
ATOM 768 O O . ILE A 1 92 ? 6.285 -5.058 -5.982 1.00 93.00 92 ILE A O 1
ATOM 772 N N . GLU A 1 93 ? 5.474 -5.874 -7.925 1.00 92.69 93 GLU A N 1
ATOM 773 C CA . GLU A 1 93 ? 6.746 -6.341 -8.486 1.00 92.69 93 GLU A CA 1
ATOM 774 C C . GLU A 1 93 ? 7.045 -5.675 -9.834 1.00 92.69 93 GLU A C 1
ATOM 776 O O . GLU A 1 93 ? 6.160 -5.563 -10.678 1.00 92.69 93 GLU A O 1
ATOM 781 N N . LEU A 1 94 ? 8.293 -5.256 -10.065 1.00 90.00 94 LEU A N 1
ATOM 782 C CA . LEU A 1 94 ? 8.756 -4.747 -11.358 1.00 90.00 94 LEU A CA 1
ATOM 783 C C . LEU A 1 94 ? 9.551 -5.818 -12.115 1.00 90.00 94 LEU A C 1
ATOM 785 O O . LEU A 1 94 ? 10.716 -6.082 -11.802 1.00 90.00 94 LEU A O 1
ATOM 789 N N . VAL A 1 95 ? 8.960 -6.357 -13.183 1.00 87.75 95 VAL A N 1
ATOM 790 C CA . VAL A 1 95 ? 9.574 -7.367 -14.054 1.00 87.75 95 VAL A CA 1
ATOM 791 C C . VAL A 1 95 ? 9.628 -6.831 -15.480 1.00 87.75 95 VAL A C 1
ATOM 793 O O . VAL A 1 95 ? 8.613 -6.494 -16.079 1.00 87.75 95 VAL A O 1
ATOM 796 N N . GLU A 1 96 ? 10.840 -6.700 -16.019 1.00 84.62 96 GLU A N 1
ATOM 797 C CA . GLU A 1 96 ? 11.085 -6.216 -17.387 1.00 84.62 96 GLU A CA 1
ATOM 798 C C . GLU A 1 96 ? 10.374 -4.893 -17.748 1.00 84.62 96 GLU A C 1
ATOM 800 O O . GLU A 1 96 ? 10.001 -4.663 -18.899 1.00 84.62 96 GLU A O 1
ATOM 805 N N . GLY A 1 97 ? 10.255 -3.970 -16.789 1.00 81.50 97 GLY A N 1
ATOM 806 C CA . GLY A 1 97 ? 9.626 -2.662 -17.008 1.00 81.50 97 GLY A CA 1
ATOM 807 C C . GLY A 1 97 ? 8.098 -2.672 -16.900 1.00 81.50 97 GLY A C 1
ATOM 808 O O . GLY A 1 97 ? 7.481 -1.639 -17.137 1.00 81.50 97 GLY A O 1
ATOM 809 N N . ILE A 1 98 ? 7.506 -3.812 -16.541 1.00 85.25 98 ILE A N 1
ATOM 810 C CA . ILE A 1 98 ? 6.077 -3.988 -16.278 1.00 85.25 98 ILE A CA 1
ATOM 811 C C . ILE A 1 98 ? 5.891 -4.198 -14.776 1.00 85.25 98 ILE A C 1
ATOM 813 O O . ILE A 1 98 ? 6.632 -4.956 -14.148 1.00 85.25 98 ILE A O 1
ATOM 817 N N . TYR A 1 99 ? 4.901 -3.520 -14.205 1.00 89.75 99 TYR A N 1
ATOM 818 C CA . TYR A 1 99 ? 4.514 -3.688 -12.812 1.00 89.75 99 TYR A CA 1
ATOM 819 C C . TYR A 1 99 ? 3.403 -4.730 -12.701 1.00 89.75 99 TYR A C 1
ATOM 821 O O . TYR A 1 99 ? 2.356 -4.604 -13.340 1.00 89.75 99 TYR A O 1
ATOM 829 N N . TYR A 1 100 ? 3.623 -5.720 -11.848 1.00 92.12 100 TYR A N 1
ATOM 830 C CA . TYR A 1 100 ? 2.669 -6.757 -11.485 1.00 92.12 100 TYR A CA 1
ATOM 831 C C . TYR A 1 100 ? 2.128 -6.444 -10.097 1.00 92.12 100 TYR A C 1
ATOM 833 O O . TYR A 1 100 ? 2.897 -6.229 -9.164 1.00 92.12 100 TYR A O 1
ATOM 841 N N . ILE A 1 101 ? 0.806 -6.383 -9.970 1.00 93.19 101 ILE A N 1
ATOM 842 C CA . ILE A 1 101 ? 0.101 -6.106 -8.722 1.00 93.19 101 ILE A CA 1
ATOM 843 C C . ILE A 1 101 ? -0.738 -7.329 -8.376 1.00 93.19 101 ILE A C 1
ATOM 845 O O . ILE A 1 101 ? -1.658 -7.690 -9.110 1.00 93.19 101 ILE A O 1
ATOM 849 N N . GLU A 1 102 ? -0.450 -7.931 -7.235 1.00 93.50 102 GLU A N 1
ATOM 850 C CA . GLU A 1 102 ? -1.133 -9.114 -6.726 1.00 93.50 102 GLU A CA 1
ATOM 851 C C . GLU A 1 102 ? -1.722 -8.830 -5.341 1.00 93.50 102 GLU A C 1
ATOM 853 O O . GLU A 1 102 ? -1.122 -8.127 -4.525 1.00 93.50 102 GLU A O 1
ATOM 858 N N . TYR A 1 103 ? -2.909 -9.378 -5.077 1.00 93.31 103 TYR A N 1
ATOM 859 C CA . TYR A 1 103 ? -3.543 -9.357 -3.760 1.00 93.31 103 TYR A CA 1
ATOM 860 C C . TYR A 1 103 ? -3.565 -10.775 -3.200 1.00 93.31 103 TYR A C 1
ATOM 862 O O . TYR A 1 103 ? -4.440 -11.583 -3.522 1.00 93.31 103 TYR A O 1
ATOM 870 N N . LEU A 1 104 ? -2.592 -11.077 -2.349 1.00 92.06 104 LEU A N 1
ATOM 871 C CA . LEU A 1 104 ? -2.425 -12.403 -1.767 1.00 92.06 104 LEU A CA 1
ATOM 872 C C . LEU A 1 104 ? -3.620 -12.759 -0.876 1.00 92.06 104 LEU A C 1
ATOM 874 O O . LEU A 1 104 ? -4.100 -11.920 -0.115 1.00 92.06 104 LEU A O 1
ATOM 878 N N . ASN A 1 105 ? -4.060 -14.019 -0.938 1.00 90.31 105 ASN A N 1
ATOM 879 C CA . ASN A 1 105 ? -5.232 -14.548 -0.224 1.00 90.31 105 ASN A CA 1
ATOM 880 C C . ASN A 1 105 ? -6.563 -13.857 -0.580 1.00 90.31 105 ASN A C 1
ATOM 882 O O . ASN A 1 105 ? -7.455 -13.763 0.265 1.00 90.31 105 ASN A O 1
ATOM 886 N N . SER A 1 106 ? -6.703 -13.376 -1.815 1.00 90.06 106 SER A N 1
ATOM 887 C CA . SER A 1 106 ? -7.954 -12.821 -2.336 1.00 90.06 106 SER A CA 1
ATOM 888 C C . SER A 1 106 ? -8.303 -13.421 -3.698 1.00 90.06 106 SER A C 1
ATOM 890 O O . SER A 1 106 ? -7.430 -13.940 -4.388 1.00 90.06 106 SER A O 1
ATOM 892 N N . ASP A 1 107 ? -9.568 -13.295 -4.100 1.00 86.44 107 ASP A N 1
ATOM 893 C CA . ASP A 1 107 ? -10.037 -13.706 -5.430 1.00 86.44 107 ASP A CA 1
ATOM 894 C C . ASP A 1 107 ? -9.809 -12.622 -6.503 1.00 86.44 107 ASP A C 1
ATOM 896 O O . ASP A 1 107 ? -10.234 -12.783 -7.650 1.00 86.44 107 ASP A O 1
ATOM 900 N N . ILE A 1 108 ? -9.177 -11.491 -6.151 1.00 87.38 108 ILE A N 1
ATOM 901 C CA . ILE A 1 108 ? -8.870 -10.450 -7.134 1.00 87.38 108 ILE A CA 1
ATOM 902 C C . ILE A 1 108 ? -7.774 -10.969 -8.069 1.00 87.38 108 ILE A C 1
ATOM 904 O O . ILE A 1 108 ? -6.703 -11.348 -7.595 1.00 87.38 108 ILE A O 1
ATOM 908 N N . PRO A 1 109 ? -8.000 -10.943 -9.395 1.00 82.00 109 PRO A N 1
ATOM 909 C CA . PRO A 1 109 ? -6.987 -11.360 -10.346 1.00 82.00 109 PRO A CA 1
ATOM 910 C C . PRO A 1 109 ? -5.790 -10.409 -10.331 1.00 82.00 109 PRO A C 1
ATOM 912 O O . PRO A 1 109 ? -5.938 -9.189 -10.205 1.00 82.00 109 PRO A O 1
ATOM 915 N N . ASN A 1 110 ? -4.607 -10.981 -10.538 1.00 86.38 110 ASN A N 1
ATOM 916 C CA . ASN A 1 110 ? -3.369 -10.226 -10.677 1.00 86.38 110 ASN A CA 1
ATOM 917 C C . ASN A 1 110 ? -3.482 -9.236 -11.841 1.00 86.38 110 ASN A C 1
ATOM 919 O O . ASN A 1 110 ? -4.045 -9.543 -12.896 1.00 86.38 110 ASN A O 1
ATOM 923 N N . ARG A 1 111 ? -2.963 -8.027 -11.631 1.00 87.44 111 ARG A N 1
ATOM 924 C CA . ARG A 1 111 ? -3.037 -6.930 -12.594 1.00 87.44 111 ARG A CA 1
ATOM 925 C C . ARG A 1 111 ? -1.648 -6.577 -13.093 1.00 87.44 111 ARG A C 1
ATOM 927 O O . ARG A 1 111 ? -0.739 -6.360 -12.302 1.00 87.44 111 ARG A O 1
ATOM 934 N N . GLU A 1 112 ? -1.529 -6.425 -14.403 1.00 90.94 112 GLU A N 1
ATOM 935 C CA . GLU A 1 112 ? -0.313 -5.960 -15.066 1.00 90.94 112 GLU A CA 1
ATOM 936 C C . GLU A 1 112 ? -0.515 -4.526 -15.555 1.00 90.94 112 GLU A C 1
ATOM 938 O O . GLU A 1 112 ? -1.532 -4.211 -16.184 1.00 90.94 112 GLU A O 1
ATOM 943 N N . ILE A 1 113 ? 0.437 -3.640 -15.262 1.00 85.69 113 ILE A N 1
ATOM 944 C CA . ILE A 1 113 ? 0.438 -2.258 -15.750 1.00 85.69 113 ILE A CA 1
ATOM 945 C C . ILE A 1 113 ? 1.830 -1.860 -16.244 1.00 85.69 113 ILE A C 1
ATOM 947 O O . ILE A 1 113 ? 2.848 -2.178 -15.637 1.00 85.69 113 ILE A O 1
ATOM 951 N N . ASN A 1 114 ? 1.884 -1.109 -17.344 1.00 81.19 114 ASN A N 1
ATOM 952 C CA . ASN A 1 114 ? 3.154 -0.646 -17.919 1.00 81.19 114 ASN A CA 1
ATOM 953 C C . ASN A 1 114 ? 3.803 0.498 -17.121 1.00 81.19 114 ASN A C 1
ATOM 955 O O . ASN A 1 114 ? 4.993 0.756 -17.273 1.00 81.19 114 ASN A O 1
ATOM 959 N N . THR A 1 115 ? 3.028 1.195 -16.288 1.00 83.56 115 THR A N 1
ATOM 960 C CA . THR A 1 115 ? 3.495 2.349 -15.513 1.00 83.56 115 THR A CA 1
ATOM 961 C C . THR A 1 115 ? 2.835 2.345 -14.145 1.00 83.56 115 THR A C 1
ATOM 963 O O . THR A 1 115 ? 1.616 2.220 -14.061 1.00 83.56 115 THR A O 1
ATOM 966 N N . LEU A 1 116 ? 3.625 2.540 -13.090 1.00 83.62 116 LEU A N 1
ATOM 967 C CA . LEU A 1 116 ? 3.117 2.771 -11.742 1.00 83.62 116 LEU A CA 1
ATOM 968 C C . LEU A 1 116 ? 2.681 4.234 -11.601 1.00 83.62 116 LEU A C 1
ATOM 970 O O . LEU A 1 116 ? 3.478 5.143 -11.825 1.00 83.62 116 LEU A O 1
ATOM 974 N N . THR A 1 117 ? 1.419 4.466 -11.246 1.00 85.19 117 THR A N 1
ATOM 975 C CA . THR A 1 117 ? 0.846 5.811 -11.084 1.00 85.19 117 THR A CA 1
ATOM 976 C C . THR A 1 117 ? 0.185 5.960 -9.719 1.00 85.19 117 THR A C 1
ATOM 978 O O . THR A 1 117 ? -0.173 4.961 -9.093 1.00 85.19 117 THR A O 1
ATOM 981 N N . GLU A 1 118 ? -0.012 7.202 -9.274 1.00 80.62 118 GLU A N 1
ATOM 982 C CA . GLU A 1 118 ? -0.704 7.498 -8.012 1.00 80.62 118 GLU A CA 1
ATOM 983 C C . GLU A 1 118 ? -2.117 6.902 -7.983 1.00 80.62 118 GLU A C 1
ATOM 985 O O . GLU A 1 118 ? -2.500 6.302 -6.987 1.00 80.62 118 GLU A O 1
ATOM 990 N N . GLU A 1 119 ? -2.850 6.955 -9.099 1.00 80.50 119 GLU A N 1
ATOM 991 C CA . GLU A 1 119 ? -4.201 6.388 -9.203 1.00 80.50 119 GLU A CA 1
ATOM 992 C C . GLU A 1 119 ? -4.212 4.871 -8.976 1.00 80.50 119 GLU A C 1
ATOM 994 O O . GLU A 1 119 ? -5.056 4.346 -8.249 1.00 80.50 119 GLU A O 1
ATOM 999 N N . ASN A 1 120 ? -3.256 4.148 -9.572 1.00 85.50 120 ASN A N 1
ATOM 1000 C CA . ASN A 1 120 ? -3.178 2.701 -9.391 1.00 85.50 120 ASN A CA 1
ATOM 1001 C C . ASN A 1 120 ? -2.793 2.330 -7.958 1.00 85.50 120 ASN A C 1
ATOM 1003 O O . ASN A 1 120 ? -3.344 1.368 -7.430 1.00 85.50 120 ASN A O 1
ATOM 1007 N N . ILE A 1 121 ? -1.884 3.078 -7.327 1.00 86.12 121 ILE A N 1
ATOM 1008 C CA . ILE A 1 121 ? -1.501 2.846 -5.929 1.00 86.12 121 ILE A CA 1
ATOM 1009 C C . ILE A 1 121 ? -2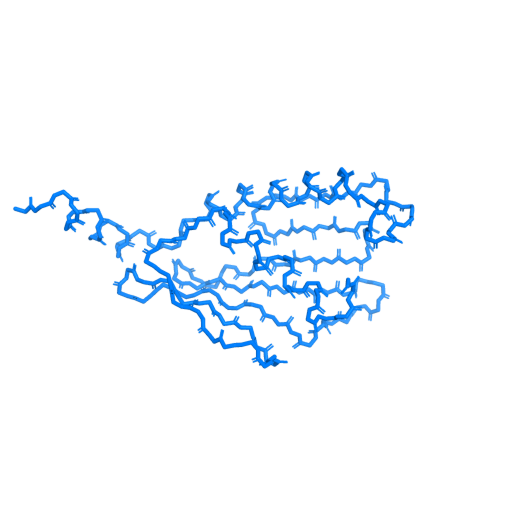.655 3.179 -4.969 1.00 86.12 121 ILE A C 1
ATOM 1011 O O . ILE A 1 121 ? -2.924 2.405 -4.050 1.00 86.12 121 ILE A O 1
ATOM 1015 N N . ASP A 1 122 ? -3.382 4.271 -5.201 1.00 83.31 122 ASP A N 1
ATOM 1016 C CA . ASP A 1 122 ? -4.555 4.646 -4.404 1.00 83.31 122 ASP A CA 1
ATOM 1017 C C . ASP A 1 122 ? -5.623 3.547 -4.412 1.00 83.31 122 ASP A C 1
ATOM 1019 O O . ASP A 1 122 ? -6.222 3.239 -3.377 1.00 83.31 122 ASP A O 1
ATOM 1023 N N . ASP A 1 123 ? -5.857 2.927 -5.569 1.00 86.00 123 ASP A N 1
ATOM 1024 C CA . ASP A 1 123 ? -6.773 1.795 -5.684 1.00 86.00 123 ASP A CA 1
ATOM 1025 C C . ASP A 1 123 ? -6.273 0.565 -4.918 1.00 86.00 123 ASP A C 1
ATOM 1027 O O . ASP A 1 123 ? -7.084 -0.142 -4.316 1.00 86.00 123 ASP A O 1
ATOM 1031 N N . ILE A 1 124 ? -4.956 0.335 -4.858 1.00 89.00 124 ILE A N 1
ATOM 1032 C CA . ILE A 1 124 ? -4.376 -0.731 -4.031 1.00 89.00 124 ILE A CA 1
ATOM 1033 C C . ILE A 1 124 ? -4.639 -0.485 -2.552 1.00 89.00 124 ILE A C 1
ATOM 1035 O O . ILE A 1 124 ? -5.104 -1.394 -1.857 1.00 89.00 124 ILE A O 1
ATOM 1039 N N . PHE A 1 125 ? -4.410 0.738 -2.070 1.00 87.00 125 PHE A N 1
ATOM 1040 C CA . PHE A 1 125 ? -4.723 1.082 -0.688 1.00 87.00 125 PHE A CA 1
ATOM 1041 C C . PHE A 1 125 ? -6.206 0.873 -0.386 1.00 87.00 125 PHE A C 1
ATOM 1043 O O . PHE A 1 125 ? -6.522 0.217 0.601 1.00 87.00 125 PHE A O 1
ATOM 1050 N N . LYS A 1 126 ? -7.122 1.335 -1.247 1.00 85.12 126 LYS A N 1
ATOM 1051 C CA . LYS A 1 126 ? -8.570 1.115 -1.063 1.00 85.12 126 LYS A CA 1
ATOM 1052 C C . LYS A 1 126 ? -8.931 -0.371 -1.030 1.00 85.12 126 LYS A C 1
ATOM 1054 O O . LYS A 1 126 ? -9.623 -0.806 -0.109 1.00 85.12 126 LYS A O 1
ATOM 1059 N N . ASN A 1 127 ? -8.433 -1.155 -1.985 1.00 89.19 127 ASN A N 1
ATOM 1060 C CA . ASN A 1 127 ? -8.716 -2.586 -2.068 1.00 89.19 127 ASN A CA 1
ATOM 1061 C C . ASN A 1 127 ? -8.228 -3.336 -0.825 1.00 89.19 127 ASN A C 1
ATOM 1063 O O . ASN A 1 127 ? -8.930 -4.224 -0.349 1.00 89.19 127 ASN A O 1
ATOM 1067 N N . LEU A 1 128 ? -7.093 -2.946 -0.233 1.00 88.62 128 LEU A N 1
ATOM 1068 C CA . LEU A 1 128 ? -6.625 -3.535 1.025 1.00 88.62 128 LEU A CA 1
ATOM 1069 C C . LEU A 1 128 ? -7.625 -3.366 2.178 1.00 88.62 128 LEU A C 1
ATOM 1071 O O . LEU A 1 128 ? -7.724 -4.267 3.009 1.00 88.62 128 LEU A O 1
ATOM 1075 N N . PHE A 1 129 ? -8.387 -2.270 2.238 1.00 84.38 129 PHE A N 1
ATOM 1076 C CA . PHE A 1 129 ? -9.453 -2.118 3.238 1.00 84.38 129 PHE A CA 1
ATOM 1077 C C . PHE A 1 129 ? -10.666 -2.974 2.907 1.00 84.38 129 PHE A C 1
ATOM 1079 O O . PHE A 1 129 ? -11.146 -3.715 3.768 1.00 84.38 129 PHE A O 1
ATOM 1086 N N . THR A 1 130 ? -11.153 -2.880 1.671 1.00 85.81 130 THR A N 1
ATOM 1087 C CA . THR A 1 130 ? -12.366 -3.580 1.237 1.00 85.81 130 THR A CA 1
ATOM 1088 C C . THR A 1 130 ? -12.199 -5.095 1.344 1.00 85.81 130 THR A C 1
ATOM 1090 O O . TH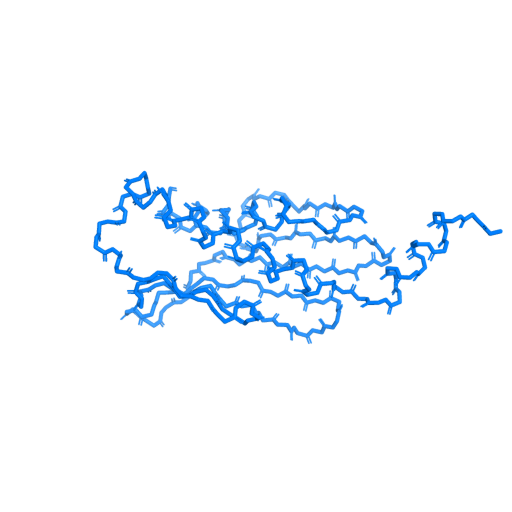R A 1 130 ? -13.036 -5.770 1.936 1.00 85.81 130 THR A O 1
ATOM 1093 N N . LEU A 1 131 ? -11.078 -5.640 0.867 1.00 88.00 131 LEU A N 1
ATOM 1094 C CA . LEU A 1 131 ? -10.810 -7.082 0.894 1.00 88.00 131 LEU A CA 1
ATOM 1095 C C . LEU A 1 131 ? -10.616 -7.642 2.30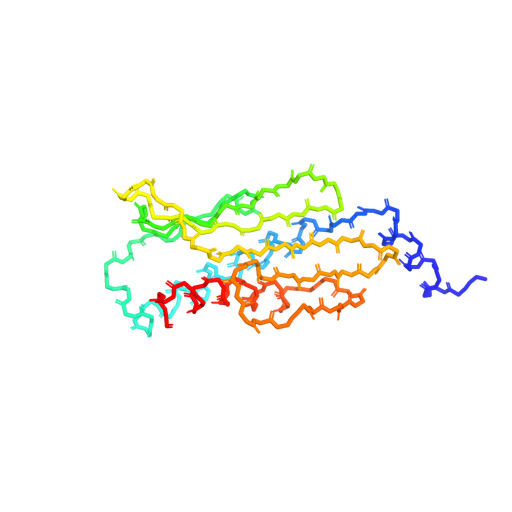2 1.00 88.00 131 LEU A C 1
ATOM 1097 O O . LEU A 1 131 ? -10.856 -8.822 2.539 1.00 88.00 131 LEU A O 1
ATOM 1101 N N . ASN A 1 132 ? -10.220 -6.797 3.252 1.00 85.94 132 ASN A N 1
ATOM 1102 C CA . ASN A 1 132 ? -10.111 -7.168 4.657 1.00 85.94 132 ASN A CA 1
ATOM 1103 C C . ASN A 1 132 ? -11.384 -6.853 5.467 1.00 85.94 132 ASN A C 1
ATOM 1105 O O . ASN A 1 132 ? -11.371 -6.972 6.695 1.00 85.94 132 ASN A O 1
ATOM 1109 N N . GLY A 1 133 ? -12.484 -6.489 4.795 1.00 81.31 133 GLY A N 1
ATOM 1110 C CA . GLY A 1 133 ? -13.806 -6.296 5.398 1.00 81.31 133 GLY A CA 1
ATOM 1111 C C . GLY A 1 133 ? -13.920 -5.049 6.273 1.00 81.31 133 GLY A C 1
ATOM 1112 O O . GLY A 1 133 ? -14.683 -5.045 7.239 1.00 81.31 133 GLY A O 1
ATOM 1113 N N . LEU A 1 134 ? -13.126 -4.016 5.986 1.00 76.00 134 LEU A N 1
ATOM 1114 C CA . LEU A 1 134 ? -13.089 -2.775 6.766 1.00 76.00 134 LEU A CA 1
ATOM 1115 C C . LEU A 1 134 ? -13.895 -1.631 6.138 1.00 76.00 134 LEU A C 1
ATOM 1117 O O . LEU A 1 134 ? -14.092 -0.613 6.803 1.00 76.00 134 LEU A O 1
ATOM 1121 N N . VAL A 1 135 ? -14.339 -1.797 4.886 1.00 65.81 135 VAL A N 1
ATOM 1122 C CA . VAL A 1 135 ? -15.146 -0.850 4.099 1.00 65.81 135 VAL A CA 1
ATOM 1123 C C . VAL A 1 135 ? -16.160 -1.615 3.266 1.00 65.81 135 VAL A C 1
ATOM 1125 O O . VAL A 1 135 ? -15.747 -2.633 2.668 1.00 65.81 135 VAL A O 1
#

Secondary structure (DSSP, 8-state):
--HHHHHHHHHHHH---HHHHHHHHHHHHHHHHHTTTTTT-TT-S-EEE-SSSEEEETTTEEEEEEEEETTEEEEEEEETTTTEEEEEEEEEEEETTEEEEEEETSSPPPEEESS--HHHHHHHHHHHHHHTT--

Radius of gyration: 15.68 Å; Cα contacts (8 Å, |Δi|>4): 222; chains: 1; bounding box: 36×29×50 Å

pLDDT: mean 80.9, std 11.88, range [49.69, 94.62]

Mean predicted aligned error: 7.58 Å

Nearest PDB structures (foldseek):
  1vpr-assembly1_A  TM=4.114E-01  e=1.391E+00  Lingulaulax polyedra
  3ebk-assembly3_B-2  TM=3.799E-01  e=2.233E+00  Blattella germanica
  1bvt-assembly1_A  TM=4.185E-01  e=6.106E+00  Bacillus cereus
  4n7c-assembly1_A  TM=3.505E-01  e=6.478E+00  Blattella germanica

Solvent-accessible surface area (backbone atoms only — not comparable to full-atom values): 7420 Å² total; per-residue (Å²): 134,54,72,66,56,56,49,47,50,47,43,53,72,64,41,62,65,60,65,43,53,22,51,19,46,50,52,45,49,52,49,50,67,75,41,32,75,81,64,67,50,79,88,61,89,51,73,48,62,76,46,73,46,38,40,36,44,58,83,37,36,35,37,38,45,47,74,79,47,60,39,34,39,35,41,40,45,31,36,59,80,74,74,39,74,54,78,37,36,38,40,42,37,56,56,95,42,31,36,38,40,36,43,47,84,54,90,59,75,70,43,79,38,76,68,92,44,41,71,61,49,38,50,50,58,52,46,51,37,40,75,59,72,66,96